Protein AF-A0A7C5GXE3-F1 (afdb_monomer)

pLDDT: mean 86.65, std 12.91, range [45.88, 98.31]

Structure (mmCIF, N/CA/C/O backbone):
data_AF-A0A7C5GXE3-F1
#
_entry.id   AF-A0A7C5GXE3-F1
#
loop_
_atom_site.group_PDB
_atom_site.id
_atom_site.type_symbol
_atom_site.label_atom_id
_atom_site.label_alt_id
_atom_site.label_comp_id
_atom_site.label_asym_id
_atom_site.label_entity_id
_atom_site.label_seq_id
_atom_site.pdbx_PDB_ins_code
_atom_site.Cartn_x
_atom_site.Cartn_y
_atom_site.Cartn_z
_atom_site.occupancy
_atom_site.B_iso_or_equiv
_atom_site.auth_seq_id
_atom_site.auth_comp_id
_atom_site.auth_asym_id
_atom_site.auth_atom_id
_atom_site.pdbx_PDB_model_num
ATOM 1 N N . MET A 1 1 ? -21.113 4.763 23.077 1.00 60.84 1 MET A N 1
ATOM 2 C CA . MET A 1 1 ? -19.643 4.629 23.128 1.00 60.84 1 MET A CA 1
ATOM 3 C C . MET A 1 1 ? -19.21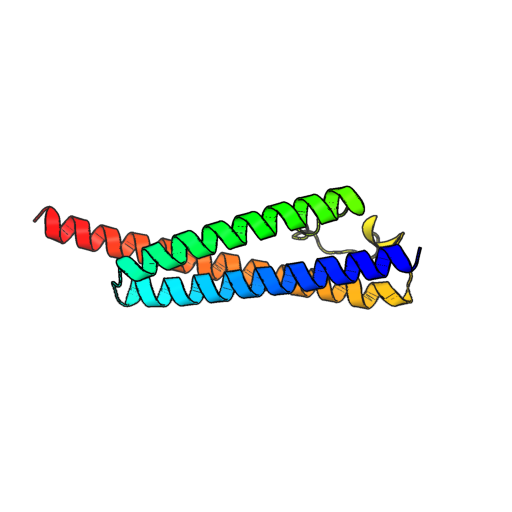2 3.404 22.332 1.00 60.84 1 MET A C 1
ATOM 5 O O . MET A 1 1 ? -18.508 3.594 21.355 1.00 60.84 1 MET A O 1
ATOM 9 N N . GLU A 1 2 ? -19.750 2.212 22.617 1.00 65.50 2 GLU A N 1
ATOM 10 C CA . GLU A 1 2 ? -19.549 0.975 21.823 1.00 65.50 2 GLU A CA 1
ATOM 11 C C . GLU A 1 2 ? -19.732 1.174 20.305 1.00 65.50 2 GLU A C 1
ATOM 13 O O . GLU A 1 2 ? -18.813 0.912 19.536 1.00 65.50 2 GLU A O 1
ATOM 18 N N . MET A 1 3 ? -20.843 1.792 19.880 1.00 67.31 3 MET A N 1
ATOM 19 C CA . MET A 1 3 ? -21.120 2.078 18.460 1.00 67.31 3 MET A CA 1
ATOM 20 C C . MET A 1 3 ? -20.033 2.923 17.758 1.00 67.31 3 MET A C 1
ATOM 22 O O . MET A 1 3 ? -19.838 2.814 16.549 1.00 67.31 3 MET A O 1
ATOM 26 N N . GLN A 1 4 ? -19.312 3.785 18.486 1.00 83.50 4 GLN A N 1
ATOM 27 C CA . GLN A 1 4 ? -18.227 4.581 17.898 1.00 83.50 4 GLN A CA 1
ATOM 28 C C . GLN A 1 4 ? -16.948 3.755 17.718 1.00 83.50 4 GLN A C 1
ATOM 30 O O . GLN A 1 4 ? -16.249 3.928 16.723 1.00 83.50 4 GLN A O 1
ATOM 35 N N . ILE A 1 5 ? -16.663 2.824 18.627 1.00 85.44 5 ILE A N 1
ATOM 36 C CA . ILE A 1 5 ? -15.479 1.960 18.536 1.00 85.44 5 ILE A CA 1
ATOM 37 C C . ILE A 1 5 ? -15.651 0.907 17.448 1.00 85.44 5 ILE A C 1
ATOM 39 O O . ILE A 1 5 ? -14.729 0.690 16.668 1.00 85.44 5 ILE A O 1
ATOM 43 N N . GLU A 1 6 ? -16.837 0.315 17.314 1.00 89.69 6 GLU A N 1
ATOM 44 C CA . GLU A 1 6 ? -17.137 -0.592 16.199 1.00 89.69 6 GLU A CA 1
ATOM 45 C C . GLU A 1 6 ? -16.948 0.100 14.843 1.00 89.69 6 GLU A C 1
ATOM 47 O O . GLU A 1 6 ? -16.384 -0.476 13.904 1.00 89.69 6 GLU A O 1
ATOM 52 N N . LYS A 1 7 ? -17.356 1.373 14.749 1.00 90.94 7 LYS A N 1
ATOM 53 C CA . LYS A 1 7 ? -17.128 2.196 13.560 1.00 90.94 7 LYS A CA 1
ATOM 54 C C . LYS A 1 7 ? -15.637 2.432 13.313 1.00 90.94 7 LYS A C 1
ATOM 56 O O . LYS A 1 7 ? -15.190 2.262 12.180 1.00 90.94 7 LYS A O 1
ATOM 61 N N . LEU A 1 8 ? -14.864 2.771 14.348 1.00 89.25 8 LEU A N 1
ATOM 62 C CA . LEU A 1 8 ? -13.410 2.921 14.242 1.00 89.25 8 LEU A CA 1
ATOM 63 C C . LEU A 1 8 ? -12.760 1.626 13.744 1.00 89.25 8 LEU A C 1
ATOM 65 O O . LEU A 1 8 ? -12.037 1.648 12.753 1.00 89.25 8 LEU A O 1
ATOM 69 N N . VAL A 1 9 ? -13.058 0.491 14.377 1.00 91.25 9 VAL A N 1
ATOM 70 C CA . VAL A 1 9 ? -12.546 -0.831 13.985 1.00 91.25 9 VAL A CA 1
ATOM 71 C C . VAL A 1 9 ? -12.888 -1.139 12.528 1.00 91.25 9 VAL A C 1
ATOM 73 O O . VAL A 1 9 ? -12.037 -1.615 11.776 1.00 91.25 9 VAL A O 1
ATOM 76 N N . THR A 1 10 ? -14.114 -0.833 12.104 1.00 94.44 10 THR A N 1
ATOM 77 C CA . THR A 1 10 ? -14.552 -1.021 10.717 1.00 94.44 10 THR A CA 1
ATOM 78 C C . THR A 1 10 ? -13.730 -0.170 9.752 1.00 94.44 10 THR A C 1
ATOM 80 O O . THR A 1 10 ? -13.225 -0.695 8.760 1.00 94.44 10 THR A O 1
ATOM 83 N N . LEU A 1 11 ? -13.532 1.114 10.054 1.00 92.69 11 LEU A N 1
ATOM 84 C CA . LEU A 1 11 ? -12.730 2.015 9.223 1.00 92.69 11 LEU A CA 1
ATOM 85 C C . LEU A 1 11 ? -11.258 1.592 9.165 1.00 92.69 11 LEU A C 1
ATOM 87 O O . LEU A 1 11 ? -10.664 1.624 8.090 1.00 92.69 11 LEU A O 1
ATOM 91 N N . LEU A 1 12 ? -10.679 1.146 10.283 1.00 91.88 12 LEU A N 1
ATOM 92 C CA . LEU A 1 12 ? -9.306 0.633 10.331 1.00 91.88 12 LEU A CA 1
ATOM 93 C C . LEU A 1 12 ? -9.144 -0.630 9.480 1.00 91.88 12 LEU A C 1
ATOM 95 O O . LEU A 1 12 ? -8.201 -0.726 8.698 1.00 91.88 12 LEU A O 1
ATOM 99 N N . ARG A 1 13 ? -10.090 -1.574 9.564 1.00 95.50 13 ARG A N 1
ATOM 100 C CA . ARG A 1 13 ? -10.098 -2.780 8.719 1.00 95.50 13 ARG A CA 1
ATOM 101 C C . ARG A 1 13 ? -10.220 -2.437 7.242 1.00 95.50 13 ARG A C 1
ATOM 103 O O . ARG A 1 13 ? -9.459 -2.955 6.432 1.00 95.50 13 ARG A O 1
ATOM 110 N N . GLN A 1 14 ? -11.146 -1.548 6.888 1.00 95.81 14 GLN A N 1
ATOM 111 C CA . GLN A 1 14 ? -11.287 -1.089 5.508 1.00 95.81 14 GLN A CA 1
ATOM 112 C C . GLN A 1 14 ? -9.998 -0.417 5.025 1.00 95.81 14 GLN A C 1
ATOM 114 O O . GLN A 1 14 ? -9.558 -0.672 3.910 1.00 95.81 14 GLN A O 1
ATOM 119 N N . HIS A 1 15 ? -9.367 0.411 5.860 1.00 94.00 15 HIS A N 1
ATOM 120 C CA . HIS A 1 15 ? -8.131 1.096 5.495 1.00 94.00 15 HIS A CA 1
ATOM 121 C C . HIS A 1 15 ? -6.992 0.097 5.251 1.00 94.00 15 HIS A C 1
ATOM 123 O O . HIS A 1 15 ? -6.267 0.231 4.269 1.00 94.00 15 HIS A O 1
ATOM 129 N N . LEU A 1 16 ? -6.888 -0.946 6.079 1.00 94.62 16 LEU A N 1
ATOM 130 C CA . LEU A 1 16 ? -5.931 -2.038 5.901 1.00 94.62 16 LEU A CA 1
ATOM 131 C C . LEU A 1 16 ? -6.157 -2.792 4.581 1.00 94.62 16 LEU A C 1
ATOM 133 O O . LEU A 1 16 ? -5.196 -3.038 3.855 1.00 94.62 16 LEU A O 1
ATOM 137 N N . VAL A 1 17 ? -7.411 -3.090 4.222 1.00 96.94 17 VAL A N 1
ATOM 138 C CA . VAL A 1 17 ? -7.748 -3.713 2.926 1.00 96.94 17 VAL A CA 1
ATOM 139 C C . VAL A 1 17 ? -7.281 -2.839 1.762 1.00 96.94 17 VAL A C 1
ATOM 141 O O . VAL A 1 17 ? -6.593 -3.325 0.872 1.00 96.94 17 VAL A O 1
ATOM 144 N N . VAL A 1 18 ? -7.576 -1.538 1.799 1.00 96.38 18 VAL A N 1
ATOM 145 C CA . VAL A 1 18 ? -7.187 -0.599 0.732 1.00 96.38 18 VAL A CA 1
ATOM 146 C C . VAL A 1 18 ? -5.667 -0.441 0.631 1.00 96.38 18 VAL A C 1
ATOM 148 O O . VAL A 1 18 ? -5.118 -0.308 -0.460 1.00 96.38 18 VAL A O 1
ATOM 151 N N . GLN A 1 19 ? -4.951 -0.483 1.753 1.00 95.50 19 GLN A N 1
ATOM 152 C CA . GLN A 1 19 ? -3.489 -0.520 1.732 1.00 95.50 19 GLN A CA 1
ATOM 153 C C . GLN A 1 19 ? -2.958 -1.831 1.131 1.00 95.50 19 GLN A C 1
ATOM 155 O O . GLN A 1 19 ? -1.951 -1.811 0.426 1.00 95.50 19 GLN A O 1
ATOM 160 N N . GLY A 1 20 ? -3.639 -2.956 1.360 1.00 97.25 20 GLY A N 1
ATOM 161 C CA . GLY A 1 20 ? -3.313 -4.234 0.727 1.00 97.25 20 GLY A CA 1
ATOM 162 C C . GLY A 1 20 ? -3.511 -4.185 -0.788 1.00 97.25 20 GLY A C 1
ATOM 163 O O . GLY A 1 20 ? -2.633 -4.612 -1.532 1.00 97.25 20 GLY A O 1
ATOM 164 N N . GLU A 1 21 ? -4.613 -3.579 -1.243 1.00 97.81 21 GLU A N 1
ATOM 165 C CA . GLU A 1 21 ? -4.866 -3.295 -2.664 1.00 97.81 21 GLU A CA 1
ATOM 166 C C . GLU A 1 21 ? -3.731 -2.455 -3.272 1.00 97.81 21 GLU A C 1
ATOM 168 O O . GLU A 1 21 ? -3.234 -2.776 -4.350 1.00 97.81 21 GLU A O 1
ATOM 173 N N . LEU A 1 22 ? -3.270 -1.411 -2.569 1.00 98.00 22 LEU A N 1
ATOM 174 C CA . LEU A 1 22 ? -2.147 -0.587 -3.027 1.00 98.00 22 LEU A CA 1
ATOM 175 C C . LEU A 1 22 ? -0.854 -1.399 -3.168 1.00 98.00 22 LEU A C 1
ATOM 177 O O . LEU A 1 22 ? -0.151 -1.242 -4.164 1.00 98.00 22 LEU A O 1
ATOM 181 N N . LEU A 1 23 ? -0.530 -2.244 -2.186 1.00 98.06 23 LEU A N 1
ATOM 182 C CA . LEU A 1 23 ? 0.672 -3.074 -2.245 1.00 98.06 23 LEU A CA 1
ATOM 183 C C . LEU A 1 23 ? 0.632 -4.011 -3.458 1.00 98.06 23 LEU A C 1
ATOM 185 O O . LEU A 1 23 ? 1.586 -4.029 -4.228 1.00 98.06 23 LEU A O 1
ATOM 189 N N . ALA A 1 24 ? -0.488 -4.704 -3.673 1.00 98.19 24 ALA A N 1
ATOM 190 C CA . ALA A 1 24 ? -0.653 -5.601 -4.815 1.00 98.19 24 ALA A CA 1
ATOM 191 C C . ALA A 1 24 ? -0.504 -4.863 -6.158 1.00 98.19 24 ALA A C 1
ATOM 193 O O . ALA A 1 24 ? 0.143 -5.363 -7.076 1.00 98.19 24 ALA A O 1
ATOM 194 N N . LEU A 1 25 ? -1.049 -3.646 -6.272 1.00 98.19 25 LEU A N 1
ATOM 195 C CA . LEU A 1 25 ? -0.879 -2.819 -7.471 1.00 98.19 25 LEU A CA 1
ATOM 196 C C . LEU A 1 25 ? 0.575 -2.387 -7.690 1.00 98.19 25 LEU A C 1
ATOM 198 O O . LEU A 1 25 ? 1.034 -2.350 -8.830 1.00 98.19 25 LEU A O 1
ATOM 202 N N . LEU A 1 26 ? 1.306 -2.061 -6.621 1.00 98.31 26 LEU A N 1
ATOM 203 C CA . LEU A 1 26 ? 2.724 -1.712 -6.710 1.00 98.31 26 LEU A CA 1
ATOM 204 C C . LEU A 1 26 ? 3.579 -2.920 -7.110 1.00 98.31 26 LEU A C 1
ATOM 206 O O . LEU A 1 26 ? 4.476 -2.771 -7.936 1.00 98.31 26 LEU A O 1
ATOM 210 N N . GLU A 1 27 ? 3.297 -4.102 -6.564 1.00 98.19 27 GLU A N 1
ATOM 211 C CA . GLU A 1 27 ? 3.956 -5.356 -6.949 1.00 98.19 27 GLU A CA 1
ATOM 212 C C . GLU A 1 27 ? 3.678 -5.696 -8.420 1.00 98.19 27 GLU A C 1
ATOM 214 O O . GLU A 1 27 ? 4.606 -5.999 -9.168 1.00 98.19 27 GLU A O 1
ATOM 219 N N . GLN A 1 28 ? 2.428 -5.559 -8.873 1.00 97.81 28 GLN A N 1
ATOM 220 C CA . GLN A 1 28 ? 2.067 -5.764 -10.276 1.00 97.81 28 GLN A CA 1
ATOM 221 C C . GLN A 1 28 ? 2.792 -4.771 -11.194 1.00 97.81 28 GLN A C 1
ATOM 223 O O . GLN A 1 28 ? 3.438 -5.179 -12.157 1.00 97.81 28 GLN A O 1
ATOM 228 N N . GLN A 1 29 ? 2.777 -3.480 -10.847 1.00 97.50 29 GLN A N 1
ATOM 229 C CA . GLN A 1 29 ? 3.503 -2.458 -11.600 1.00 97.50 29 GLN A CA 1
ATOM 230 C C . GLN A 1 29 ? 5.002 -2.778 -11.678 1.00 97.50 29 GLN A C 1
ATOM 232 O O . GLN A 1 29 ? 5.619 -2.551 -12.715 1.00 97.50 29 GLN A O 1
ATOM 237 N N . HIS A 1 30 ? 5.598 -3.320 -10.611 1.00 97.44 30 HIS A N 1
ATOM 238 C CA . HIS A 1 30 ? 6.999 -3.736 -10.621 1.00 97.44 30 HIS A CA 1
ATOM 239 C C . HIS A 1 30 ? 7.276 -4.765 -11.717 1.00 97.44 30 HIS A C 1
ATOM 241 O O . HIS A 1 30 ? 8.217 -4.610 -12.496 1.00 97.44 30 HIS A O 1
ATOM 247 N N . LEU A 1 31 ? 6.433 -5.798 -11.795 1.00 97.06 31 LEU A N 1
ATOM 248 C CA . LEU A 1 31 ? 6.540 -6.842 -12.809 1.00 97.06 31 LEU A CA 1
ATOM 249 C C . LEU A 1 31 ? 6.383 -6.265 -14.219 1.00 97.06 31 LEU A C 1
ATOM 251 O O . LEU A 1 31 ? 7.167 -6.609 -15.102 1.00 97.06 31 LEU A O 1
ATOM 255 N N . ASP A 1 32 ? 5.442 -5.340 -14.414 1.00 96.12 32 ASP A N 1
ATOM 256 C CA . ASP A 1 32 ? 5.225 -4.679 -15.705 1.00 96.12 32 ASP A CA 1
ATOM 257 C C . ASP A 1 32 ? 6.424 -3.814 -16.126 1.00 96.12 32 ASP A C 1
ATOM 259 O O . ASP A 1 32 ? 6.829 -3.847 -17.292 1.00 96.12 32 ASP A O 1
ATOM 263 N N . ILE A 1 33 ? 7.063 -3.113 -15.180 1.00 94.50 33 ILE A N 1
ATOM 264 C CA . ILE A 1 33 ? 8.293 -2.346 -15.432 1.00 94.50 33 ILE A CA 1
ATOM 265 C C . ILE A 1 33 ? 9.432 -3.280 -15.850 1.00 94.50 33 ILE A C 1
ATO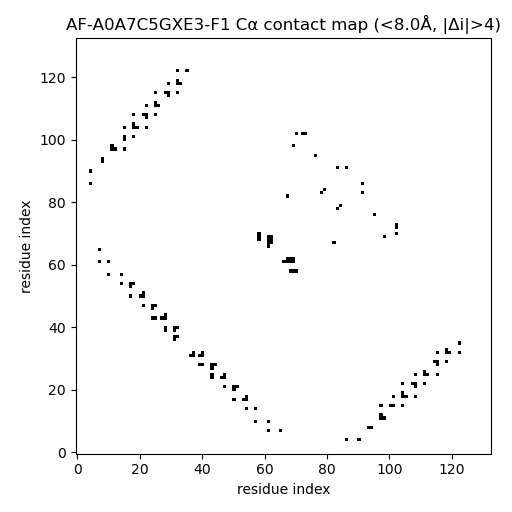M 267 O O . ILE A 1 33 ? 10.123 -3.005 -16.834 1.00 94.50 33 ILE A O 1
ATOM 271 N N . LEU A 1 34 ? 9.633 -4.388 -15.129 1.00 93.75 34 LEU A N 1
ATOM 272 C CA . LEU A 1 34 ? 10.677 -5.367 -15.449 1.00 93.75 34 LEU A CA 1
ATOM 273 C C . LEU A 1 34 ? 10.441 -6.032 -16.811 1.00 93.75 34 LEU A C 1
ATOM 275 O O . LEU A 1 34 ? 11.392 -6.260 -17.557 1.00 93.75 34 LEU A O 1
ATOM 279 N N . ALA A 1 35 ? 9.179 -6.285 -17.160 1.00 93.69 35 ALA A N 1
ATOM 280 C CA . ALA A 1 35 ? 8.772 -6.812 -18.458 1.00 93.69 35 ALA A CA 1
ATOM 281 C C . ALA A 1 35 ? 8.814 -5.767 -19.589 1.00 93.69 35 ALA A C 1
ATOM 283 O O . ALA A 1 35 ? 8.544 -6.107 -20.739 1.00 93.69 35 ALA A O 1
ATOM 284 N N . SER A 1 36 ? 9.155 -4.505 -19.290 1.00 90.88 36 SER A N 1
ATOM 285 C CA . SER A 1 36 ? 9.112 -3.383 -20.241 1.00 90.88 36 SER A CA 1
ATOM 286 C C . SER A 1 36 ? 7.729 -3.176 -20.879 1.00 90.88 36 SER A C 1
ATOM 288 O O . SER A 1 36 ? 7.617 -2.703 -22.010 1.00 90.88 36 SER A O 1
ATOM 290 N N . ASN A 1 37 ? 6.662 -3.512 -20.150 1.00 91.94 37 ASN A N 1
ATOM 291 C CA . ASN A 1 37 ? 5.284 -3.334 -20.589 1.00 91.94 37 ASN A CA 1
ATOM 292 C C . ASN A 1 37 ? 4.800 -1.918 -20.243 1.00 91.94 37 ASN A C 1
ATOM 294 O O . ASN A 1 37 ? 4.233 -1.669 -19.174 1.00 91.94 37 ASN A O 1
ATOM 298 N N . VAL A 1 38 ? 5.076 -0.972 -21.143 1.00 89.38 38 VAL A N 1
ATOM 299 C CA . VAL A 1 38 ? 4.810 0.460 -20.926 1.00 89.38 38 VAL A CA 1
ATOM 300 C C . VAL A 1 38 ? 3.318 0.729 -20.738 1.00 89.38 38 VAL A C 1
ATOM 302 O O . VAL A 1 38 ? 2.944 1.429 -19.797 1.00 89.38 38 VAL A O 1
ATOM 305 N N . ASP A 1 39 ? 2.468 0.134 -21.575 1.00 91.69 39 ASP A N 1
ATOM 306 C CA . ASP A 1 39 ? 1.020 0.346 -21.506 1.00 91.69 39 ASP A CA 1
ATOM 307 C C . ASP A 1 39 ? 0.454 -0.126 -20.165 1.00 91.69 39 ASP A C 1
ATOM 309 O O . ASP A 1 39 ? -0.284 0.616 -19.513 1.00 91.69 39 ASP A O 1
ATOM 313 N N . GLN A 1 40 ? 0.859 -1.310 -19.688 1.00 93.62 40 GLN A N 1
ATOM 314 C CA . GLN A 1 40 ? 0.397 -1.787 -18.382 1.00 93.62 40 GLN A CA 1
ATOM 315 C C . GLN A 1 40 ? 0.978 -0.991 -17.222 1.00 93.62 40 GLN A C 1
ATOM 317 O O . GLN A 1 40 ? 0.250 -0.657 -16.291 1.00 93.62 40 GLN A O 1
ATOM 322 N N . THR A 1 41 ? 2.238 -0.565 -17.313 1.00 92.81 41 THR A N 1
ATOM 323 C CA . THR A 1 41 ? 2.828 0.339 -16.315 1.00 92.81 41 THR A CA 1
ATOM 324 C C . THR A 1 41 ? 2.001 1.624 -16.159 1.00 92.81 41 THR A C 1
ATOM 326 O O . THR A 1 41 ? 1.783 2.096 -15.035 1.00 92.81 41 THR A O 1
ATOM 329 N N . LEU A 1 42 ? 1.503 2.190 -17.265 1.00 92.94 42 LEU A N 1
ATOM 330 C CA . LEU A 1 42 ? 0.635 3.371 -17.248 1.00 92.94 42 LEU A CA 1
ATOM 331 C C . LEU A 1 42 ? -0.745 3.067 -16.647 1.00 92.94 42 LEU A C 1
ATOM 333 O O . LEU A 1 42 ? -1.229 3.846 -15.821 1.00 92.94 42 LEU A O 1
ATOM 337 N N . VAL A 1 43 ? -1.350 1.927 -16.993 1.00 94.75 43 VAL A N 1
ATOM 338 C CA . VAL A 1 43 ? -2.624 1.476 -16.405 1.00 94.75 43 VAL A CA 1
ATOM 339 C C . VAL A 1 43 ? -2.499 1.309 -14.889 1.00 94.75 43 VAL A C 1
ATOM 341 O O . VAL A 1 43 ? -3.298 1.884 -14.143 1.00 94.75 43 VAL A O 1
ATOM 344 N N . SER A 1 44 ? -1.468 0.606 -14.411 1.00 94.12 44 SER A N 1
ATOM 345 C CA . SER A 1 44 ? -1.218 0.427 -12.978 1.00 94.12 44 SER A CA 1
ATOM 346 C C . SER A 1 44 ? -0.977 1.762 -12.277 1.00 94.12 44 SER A C 1
ATOM 348 O O . SER A 1 44 ? -1.458 1.960 -11.166 1.00 94.12 44 SER A O 1
ATOM 350 N N . THR A 1 45 ? -0.308 2.722 -12.926 1.00 94.38 45 THR A N 1
ATOM 351 C CA . THR A 1 45 ? -0.098 4.068 -12.361 1.00 94.38 45 THR A CA 1
ATOM 352 C C . THR A 1 45 ? -1.425 4.783 -12.096 1.00 94.38 45 THR A C 1
ATOM 354 O O . THR A 1 45 ? -1.624 5.339 -11.013 1.00 94.38 45 THR A O 1
ATOM 357 N N . ALA A 1 46 ? -2.359 4.735 -13.049 1.00 95.75 46 ALA A N 1
ATOM 358 C CA . ALA A 1 46 ? -3.681 5.334 -12.881 1.00 95.75 46 ALA A CA 1
ATOM 359 C C . ALA A 1 46 ? -4.476 4.653 -11.751 1.00 95.75 46 ALA A C 1
ATOM 361 O O . ALA A 1 46 ? -5.099 5.329 -10.930 1.00 95.75 46 ALA A O 1
ATOM 362 N N . GLN A 1 47 ? -4.412 3.322 -11.657 1.00 97.38 47 GLN A N 1
ATOM 363 C CA . GLN A 1 47 ? -5.054 2.561 -10.578 1.00 97.38 47 GLN A CA 1
ATOM 364 C C . GLN A 1 47 ? -4.455 2.898 -9.205 1.00 97.38 47 GLN A C 1
ATOM 366 O O . GLN A 1 47 ? -5.197 3.174 -8.259 1.00 97.38 47 GLN A O 1
ATOM 371 N N . ILE A 1 48 ? -3.123 2.962 -9.105 1.00 97.56 48 ILE A N 1
ATOM 372 C CA . ILE A 1 48 ? -2.402 3.375 -7.895 1.00 97.56 48 ILE A CA 1
ATOM 373 C C . ILE A 1 48 ? -2.856 4.770 -7.457 1.00 97.56 48 ILE A C 1
ATOM 375 O O . ILE A 1 48 ? -3.136 4.980 -6.278 1.00 97.56 48 ILE A O 1
ATOM 379 N N . GLN A 1 49 ? -3.000 5.719 -8.387 1.00 96.81 49 GLN A N 1
ATOM 380 C CA . GLN A 1 49 ? -3.474 7.068 -8.069 1.00 96.81 49 GLN A CA 1
ATOM 381 C C . GLN A 1 49 ? -4.882 7.062 -7.451 1.00 96.81 49 GLN A C 1
ATOM 383 O O . GLN A 1 49 ? -5.121 7.758 -6.460 1.00 96.81 49 GLN A O 1
ATOM 388 N N . VAL A 1 50 ? -5.808 6.267 -8.001 1.00 97.56 50 VAL A N 1
ATOM 389 C CA . VAL A 1 50 ? -7.171 6.122 -7.460 1.00 97.56 50 VAL A CA 1
ATOM 390 C C . VAL A 1 50 ? -7.135 5.573 -6.032 1.00 97.56 50 VAL A C 1
ATOM 392 O O . VAL A 1 50 ? -7.784 6.126 -5.140 1.00 97.56 50 VAL A O 1
ATOM 395 N N . VAL A 1 51 ? -6.334 4.534 -5.786 1.00 96.94 51 VAL A N 1
ATOM 396 C CA . VAL A 1 51 ? -6.201 3.929 -4.453 1.00 96.94 51 VAL A CA 1
ATOM 397 C C . VAL A 1 51 ? -5.539 4.892 -3.461 1.00 96.94 51 VAL A C 1
ATOM 399 O O . VAL A 1 51 ? -6.023 5.047 -2.340 1.00 96.94 51 VAL A O 1
ATOM 402 N N . CYS A 1 52 ? -4.504 5.628 -3.867 1.00 94.94 52 CYS A N 1
ATOM 403 C CA . CYS A 1 52 ? -3.866 6.656 -3.037 1.00 94.94 52 CYS A CA 1
ATOM 404 C C . CYS A 1 52 ? -4.846 7.763 -2.615 1.00 94.94 52 CYS A C 1
ATOM 406 O O . CYS A 1 52 ? -4.821 8.217 -1.464 1.00 94.94 52 CYS A O 1
ATOM 408 N N . LYS A 1 53 ? -5.743 8.177 -3.518 1.00 96.19 53 LYS A N 1
ATOM 409 C CA . LYS A 1 53 ? -6.805 9.138 -3.197 1.00 96.19 53 LYS A CA 1
ATOM 410 C C . LYS A 1 53 ? -7.753 8.575 -2.135 1.00 96.19 53 LYS A C 1
ATOM 412 O O . LYS A 1 53 ? -7.977 9.237 -1.124 1.00 96.19 53 LYS A O 1
ATOM 417 N N . LYS A 1 54 ? -8.214 7.331 -2.307 1.00 96.19 54 LYS A N 1
ATOM 418 C CA . LYS A 1 54 ? -9.067 6.627 -1.333 1.00 96.19 54 LYS A CA 1
ATOM 419 C C . LYS A 1 54 ? -8.400 6.533 0.044 1.00 96.19 54 LYS A C 1
ATOM 421 O O . LYS A 1 54 ? -9.022 6.857 1.050 1.00 96.19 54 LYS A O 1
ATOM 426 N N . ILE A 1 55 ? -7.113 6.179 0.101 1.00 93.62 55 ILE A N 1
ATOM 427 C CA . ILE A 1 55 ? -6.332 6.151 1.351 1.00 93.62 55 ILE A CA 1
ATOM 428 C C . ILE A 1 55 ? -6.320 7.528 2.021 1.00 93.62 55 ILE A C 1
ATOM 430 O O . ILE A 1 55 ? -6.525 7.633 3.228 1.00 93.62 55 ILE A O 1
ATOM 434 N N . THR A 1 56 ? -6.099 8.591 1.247 1.00 92.56 56 THR A N 1
ATOM 435 C CA . THR A 1 56 ? -6.061 9.966 1.766 1.00 92.56 56 THR A CA 1
ATOM 436 C C . THR A 1 56 ? -7.407 10.381 2.360 1.00 92.56 56 THR A C 1
ATOM 438 O O . THR A 1 56 ? -7.455 10.919 3.465 1.00 92.56 56 THR A O 1
ATOM 441 N N . GLU A 1 57 ? -8.504 10.080 1.666 1.00 94.50 57 GLU A N 1
ATOM 442 C CA . GLU A 1 57 ? -9.868 10.363 2.124 1.00 94.50 57 GLU A CA 1
ATOM 443 C C . GLU A 1 57 ? -10.205 9.597 3.409 1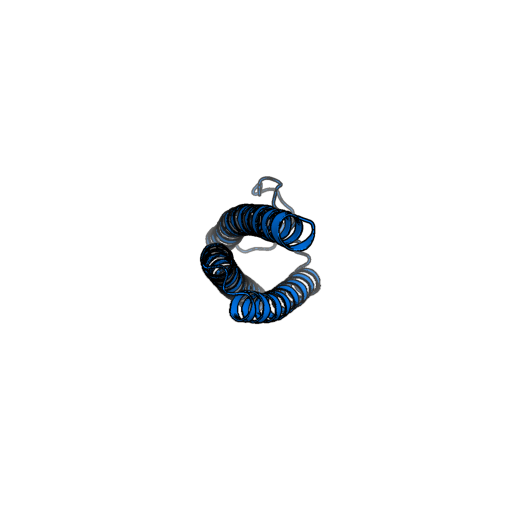.00 94.50 57 GLU A C 1
ATOM 445 O O . GLU A 1 57 ? -10.713 10.183 4.365 1.00 94.50 57 GLU A O 1
ATOM 450 N N . MET A 1 58 ? -9.848 8.312 3.481 1.00 93.00 58 MET A N 1
ATOM 451 C CA . MET A 1 58 ? -10.064 7.490 4.675 1.00 93.00 58 MET A CA 1
ATOM 452 C C . MET A 1 58 ? -9.248 7.980 5.872 1.00 93.00 58 MET A C 1
ATOM 454 O O . MET A 1 58 ? -9.765 8.049 6.986 1.00 93.00 58 MET A O 1
ATOM 458 N N . ARG A 1 59 ? -7.988 8.376 5.658 1.00 89.88 59 ARG A N 1
ATOM 459 C CA . ARG A 1 59 ? -7.155 8.986 6.706 1.00 89.88 59 ARG A CA 1
ATOM 460 C C . ARG A 1 59 ? -7.787 10.270 7.231 1.00 89.88 59 ARG A C 1
ATOM 462 O O . ARG A 1 59 ? -7.924 10.430 8.442 1.00 89.88 59 ARG A O 1
ATOM 469 N N . ALA A 1 60 ? -8.227 11.150 6.334 1.00 90.19 60 ALA A N 1
ATOM 470 C CA . ALA A 1 60 ? -8.916 12.377 6.716 1.00 90.19 60 ALA A CA 1
ATOM 471 C C . ALA A 1 60 ? -10.204 12.086 7.504 1.00 90.19 60 ALA A C 1
ATOM 473 O O . ALA A 1 60 ? -10.477 12.763 8.495 1.00 90.19 60 ALA A O 1
ATOM 474 N N . GLN A 1 61 ? -10.964 11.057 7.115 1.00 91.38 61 GLN A N 1
ATOM 475 C CA . GLN A 1 61 ? -12.165 10.636 7.832 1.00 91.38 61 GLN A CA 1
ATOM 476 C C . GLN A 1 61 ? -11.852 10.143 9.250 1.00 91.38 61 GLN A C 1
ATOM 478 O O . GLN A 1 61 ? -12.469 10.619 10.201 1.00 91.38 61 GLN A O 1
ATOM 483 N N . ILE A 1 62 ? -10.888 9.230 9.411 1.00 87.25 62 ILE A N 1
ATOM 484 C CA . ILE A 1 62 ? -10.516 8.679 10.724 1.00 87.25 62 ILE A CA 1
ATOM 485 C C . ILE A 1 62 ? -10.028 9.802 11.651 1.00 87.25 62 ILE A C 1
ATOM 487 O O . ILE A 1 62 ? -10.462 9.885 12.800 1.00 87.25 62 ILE A O 1
ATOM 491 N N . LEU A 1 63 ? -9.195 10.717 11.151 1.00 85.50 63 LEU A N 1
ATOM 492 C CA . LEU A 1 63 ? -8.741 11.857 11.948 1.00 85.50 63 LEU A CA 1
ATOM 493 C C . LEU A 1 63 ? -9.887 12.795 12.322 1.00 85.50 63 LEU A C 1
ATOM 495 O O . LEU A 1 63 ? -9.967 13.219 13.470 1.00 85.50 63 LEU A O 1
ATOM 499 N N . LYS A 1 64 ? -10.780 13.114 11.382 1.00 87.31 64 LYS A N 1
ATOM 500 C CA . LYS A 1 64 ? -11.914 14.007 11.643 1.00 87.31 64 LYS A CA 1
ATOM 501 C C . LYS A 1 64 ? -12.873 13.428 12.681 1.00 87.31 64 LYS A C 1
ATOM 503 O O . LYS A 1 64 ? -13.386 14.171 13.510 1.00 87.31 64 LYS A O 1
ATOM 508 N N . GLU A 1 65 ? -13.156 12.132 12.601 1.00 87.38 65 GLU A N 1
ATOM 509 C CA . GLU A 1 65 ? -14.164 11.492 13.446 1.00 87.38 65 GLU A CA 1
ATOM 510 C C . GLU A 1 65 ? -13.626 11.063 14.814 1.00 87.38 65 GLU A C 1
ATOM 512 O O . GLU A 1 65 ? -14.371 11.103 15.791 1.00 87.38 65 GLU A O 1
ATOM 517 N N . PHE A 1 66 ? -12.351 10.674 14.896 1.00 82.81 66 PHE A N 1
ATOM 518 C CA . PHE A 1 66 ? -11.779 10.079 16.107 1.00 82.81 66 PHE A CA 1
ATOM 519 C C . PHE A 1 66 ? -10.582 10.855 16.669 1.00 82.81 66 PHE A C 1
ATOM 521 O O . PHE A 1 66 ? -10.096 10.524 17.746 1.00 82.81 66 PHE A O 1
ATOM 528 N N . GLY A 1 67 ? -10.080 11.875 15.964 1.00 78.56 67 GLY A N 1
ATOM 529 C CA . GLY A 1 67 ? -8.886 12.621 16.378 1.00 78.56 67 GLY A CA 1
ATOM 530 C C . GLY A 1 67 ? -7.598 11.799 16.298 1.00 78.56 67 GLY A C 1
ATOM 531 O O . GLY A 1 67 ? -6.610 12.145 16.941 1.00 78.56 67 GLY A O 1
ATOM 532 N N . ILE A 1 68 ? -7.607 10.700 15.534 1.00 73.75 68 ILE A N 1
ATOM 533 C CA . ILE A 1 68 ? -6.518 9.722 15.488 1.00 73.75 68 ILE A CA 1
ATOM 534 C C . ILE A 1 68 ? -5.687 9.891 14.212 1.00 73.75 68 ILE A C 1
ATOM 536 O O . ILE A 1 68 ? -6.157 9.526 13.128 1.00 73.75 68 ILE A O 1
ATOM 540 N N . PRO A 1 69 ? -4.425 10.346 14.305 1.00 71.94 69 PRO A N 1
ATOM 541 C CA . PRO A 1 69 ? -3.507 10.334 13.176 1.00 71.94 69 PRO A CA 1
ATOM 542 C C . PRO A 1 69 ? -2.882 8.938 13.027 1.00 71.94 69 PRO A C 1
ATOM 544 O O . PRO A 1 69 ? -1.707 8.720 13.322 1.00 71.94 69 PRO A O 1
ATOM 547 N N . VAL A 1 70 ? -3.660 7.957 12.557 1.00 67.38 70 VAL A N 1
ATOM 548 C CA . VAL A 1 70 ? -3.204 6.554 12.409 1.00 67.38 70 VAL A CA 1
ATOM 549 C C . VAL A 1 70 ? -1.960 6.384 11.524 1.00 67.38 70 VAL A C 1
ATOM 551 O O . VAL A 1 70 ? -1.293 5.355 11.598 1.00 67.38 70 VAL A O 1
ATOM 554 N N . TRP A 1 71 ? -1.623 7.383 10.707 1.00 66.62 71 TRP A N 1
ATOM 555 C CA . TRP A 1 71 ? -0.467 7.390 9.805 1.00 66.62 71 TRP A CA 1
ATOM 556 C C . TRP A 1 71 ? 0.813 7.989 10.409 1.00 66.62 71 TRP A C 1
ATOM 558 O O . TRP A 1 71 ? 1.879 7.819 9.825 1.00 66.62 71 TRP A O 1
ATOM 568 N N . GLU A 1 72 ? 0.742 8.674 11.555 1.00 62.81 72 GLU A N 1
ATOM 569 C CA . GLU A 1 72 ? 1.915 9.262 12.236 1.00 62.81 72 GLU A CA 1
ATOM 570 C C . GLU A 1 72 ? 2.622 8.269 13.175 1.00 62.81 72 GLU A C 1
ATOM 572 O O . GLU A 1 72 ? 3.613 8.586 13.836 1.00 62.81 72 GLU A O 1
ATOM 577 N N . THR A 1 73 ? 2.150 7.027 13.225 1.00 53.31 73 THR A N 1
ATOM 578 C CA . THR A 1 73 ? 2.572 5.989 14.173 1.00 53.31 73 THR A CA 1
ATOM 579 C C . THR A 1 73 ? 3.927 5.347 13.843 1.00 53.31 73 THR A C 1
ATOM 581 O O . THR A 1 73 ? 4.148 4.176 14.145 1.00 53.31 73 THR A O 1
ATOM 584 N N . GLN A 1 74 ? 4.884 6.108 13.295 1.00 45.88 74 GLN A N 1
ATOM 585 C CA . GLN A 1 74 ? 6.311 5.773 13.434 1.00 45.88 74 GLN A CA 1
ATOM 586 C C . GLN A 1 74 ? 6.793 5.938 14.887 1.00 45.88 74 GLN A C 1
ATOM 588 O O . GLN A 1 74 ? 7.805 5.358 15.276 1.00 45.88 74 GLN A O 1
ATOM 593 N N . ARG A 1 75 ? 6.053 6.678 15.727 1.00 51.53 75 ARG A N 1
ATOM 594 C CA . ARG A 1 75 ? 6.216 6.615 17.185 1.00 51.53 75 ARG A CA 1
ATOM 595 C C . ARG A 1 75 ? 5.645 5.300 17.720 1.00 51.53 75 ARG A C 1
ATOM 597 O O . ARG A 1 75 ? 4.557 4.889 17.313 1.00 51.53 75 ARG A O 1
ATOM 604 N N . LYS A 1 76 ? 6.375 4.664 18.648 1.00 52.53 76 LYS A N 1
ATOM 605 C CA . LYS A 1 76 ? 5.867 3.534 19.439 1.00 52.53 76 LYS A CA 1
ATOM 606 C C . LYS A 1 76 ? 4.496 3.921 19.996 1.00 52.53 76 LYS A C 1
ATOM 608 O O . LYS A 1 76 ? 4.358 4.979 20.611 1.00 52.53 76 LYS A O 1
ATOM 613 N N . LEU A 1 77 ? 3.493 3.087 19.729 1.00 56.56 77 LEU A N 1
ATOM 614 C CA . LEU A 1 77 ? 2.214 3.161 20.423 1.00 56.56 77 LEU A CA 1
ATOM 615 C C . LEU A 1 77 ? 2.512 2.745 21.856 1.00 56.56 77 LEU A C 1
ATOM 617 O O . LEU A 1 77 ? 2.554 1.562 22.165 1.00 56.56 77 LEU A O 1
ATOM 621 N N . ASN A 1 78 ? 2.833 3.709 22.705 1.00 54.94 78 ASN A N 1
ATOM 622 C CA . ASN A 1 78 ? 2.821 3.446 24.129 1.00 54.94 78 ASN A CA 1
ATOM 623 C C . ASN A 1 78 ? 1.345 3.389 24.541 1.00 54.94 78 ASN A C 1
ATOM 625 O O . ASN A 1 78 ? 0.533 4.173 24.034 1.00 54.94 78 ASN A O 1
ATOM 629 N N . GLU A 1 79 ? 1.004 2.483 25.451 1.00 52.03 79 GLU A N 1
ATOM 630 C CA . GLU A 1 79 ? -0.336 2.373 26.050 1.00 52.03 79 GLU A CA 1
ATOM 631 C C . GLU A 1 79 ? -0.790 3.715 26.667 1.00 52.03 79 GLU A C 1
ATOM 633 O O . GLU A 1 79 ? -1.973 4.035 26.672 1.00 52.03 79 GLU A O 1
ATOM 638 N N . ASP A 1 80 ? 0.168 4.569 27.049 1.00 49.38 80 ASP A N 1
ATOM 639 C CA . ASP A 1 80 ? -0.037 5.947 27.516 1.00 49.38 80 ASP A CA 1
ATOM 640 C C . ASP A 1 80 ? -0.388 6.973 26.429 1.00 49.38 80 ASP A C 1
ATOM 642 O O . ASP A 1 80 ? -0.653 8.143 26.737 1.00 49.38 80 ASP A O 1
ATOM 646 N N . SER A 1 81 ? -0.356 6.595 25.147 1.00 60.53 81 SER A N 1
ATOM 647 C CA . SER A 1 81 ? -0.762 7.518 24.093 1.00 60.53 81 SER A CA 1
ATOM 648 C C . SER A 1 81 ? -2.226 7.897 24.305 1.00 60.53 81 SER A C 1
ATOM 650 O O . SER A 1 81 ? -3.084 7.060 24.583 1.00 60.53 81 SER A O 1
ATOM 652 N N . THR A 1 82 ? -2.516 9.193 24.190 1.00 59.31 82 THR A N 1
ATOM 653 C CA . THR A 1 82 ? -3.847 9.789 24.410 1.00 59.31 82 THR A CA 1
ATOM 654 C C . THR A 1 82 ? -4.962 9.105 23.613 1.00 59.31 82 THR A C 1
ATOM 656 O O . THR A 1 82 ? -6.128 9.213 23.976 1.00 59.31 82 THR A O 1
ATOM 659 N N . LEU A 1 83 ? -4.581 8.356 22.577 1.00 63.56 83 LEU A N 1
ATOM 660 C CA . LEU A 1 83 ? -5.400 7.470 21.763 1.00 63.56 83 LEU A CA 1
ATOM 661 C C . LEU A 1 83 ? -6.133 6.377 22.545 1.00 63.56 83 LEU A C 1
ATOM 663 O O . LEU A 1 83 ? -7.306 6.138 22.275 1.00 63.56 83 LEU A O 1
ATOM 667 N N . PHE A 1 84 ? -5.479 5.728 23.510 1.00 66.38 84 PHE A N 1
ATOM 668 C CA . PHE A 1 84 ? -6.051 4.565 24.200 1.00 66.38 84 PHE A CA 1
ATOM 669 C C . PHE A 1 84 ? -6.906 4.934 25.410 1.00 66.38 84 PHE A C 1
ATOM 671 O O . PHE A 1 84 ? -7.711 4.123 25.850 1.00 66.38 84 PHE A O 1
ATOM 678 N N . ARG A 1 85 ? -6.831 6.181 25.897 1.00 67.38 85 ARG A N 1
ATOM 679 C CA . ARG A 1 85 ? -7.629 6.645 27.051 1.00 67.38 85 ARG A CA 1
ATOM 680 C C . ARG A 1 85 ? -9.142 6.595 26.822 1.00 67.38 85 ARG A C 1
ATOM 682 O O . ARG A 1 85 ? -9.901 6.657 27.784 1.00 67.38 85 ARG A O 1
ATOM 689 N N . HIS A 1 86 ? -9.575 6.523 25.566 1.00 70.75 86 HIS A N 1
ATOM 690 C CA . HIS A 1 86 ? -10.986 6.500 25.177 1.00 70.75 86 HIS A CA 1
ATOM 691 C C . HIS A 1 86 ? -11.418 5.174 24.538 1.00 70.75 86 HIS A C 1
ATOM 693 O O . HIS A 1 86 ? -12.569 5.049 24.119 1.00 70.75 86 HIS A O 1
ATOM 699 N N . ILE A 1 87 ? -10.515 4.193 24.457 1.00 77.44 87 ILE A N 1
ATOM 700 C CA . ILE A 1 87 ? -10.810 2.865 23.921 1.00 77.44 87 ILE A CA 1
ATOM 701 C C . ILE A 1 87 ? -11.070 1.938 25.115 1.00 77.44 87 ILE A C 1
ATOM 703 O O . ILE A 1 87 ? -10.199 1.817 25.973 1.00 77.44 87 ILE A O 1
ATOM 707 N N . PRO A 1 88 ? -12.241 1.284 25.202 1.00 82.31 88 PRO A N 1
ATOM 708 C CA . PRO A 1 88 ? -12.513 0.301 26.238 1.00 82.31 88 PRO A CA 1
ATOM 709 C C . PRO A 1 88 ? -11.471 -0.811 26.207 1.00 82.31 88 PRO A C 1
ATOM 711 O O . PRO A 1 88 ? -11.035 -1.231 25.132 1.00 82.31 88 PRO A O 1
ATOM 714 N N . GLU A 1 89 ? -11.097 -1.300 27.386 1.00 82.81 89 GLU A N 1
ATOM 715 C CA . GLU A 1 89 ? -10.014 -2.275 27.555 1.00 82.81 89 GLU A CA 1
ATOM 716 C C . GLU A 1 89 ? -10.200 -3.520 26.677 1.00 82.81 89 GLU A C 1
ATOM 718 O O . GLU A 1 89 ? -9.239 -4.015 26.097 1.00 82.81 89 GLU A O 1
ATOM 723 N N . GLU A 1 90 ? -11.443 -3.963 26.481 1.00 86.00 90 GLU A N 1
ATOM 724 C CA . GLU A 1 90 ? -11.801 -5.102 25.627 1.00 86.00 90 GLU A CA 1
ATOM 725 C C . GLU A 1 90 ? -11.499 -4.896 24.128 1.00 86.00 90 GLU A C 1
ATOM 727 O O . GLU A 1 90 ? -11.175 -5.853 23.425 1.00 86.00 90 GLU A O 1
ATOM 732 N N . TYR A 1 91 ? -11.547 -3.655 23.629 1.00 83.44 91 TYR A N 1
ATOM 733 C CA . TYR A 1 91 ? -11.249 -3.323 22.229 1.00 83.44 91 TYR A CA 1
ATOM 734 C C . TYR A 1 91 ? -9.796 -2.900 22.011 1.00 83.44 91 TYR A C 1
ATOM 736 O O . TYR A 1 91 ? -9.325 -2.909 20.869 1.00 83.44 91 TYR A O 1
ATOM 744 N N . SER A 1 92 ? -9.081 -2.538 23.080 1.00 82.81 92 SER A N 1
ATOM 745 C CA . SER A 1 92 ? -7.700 -2.056 23.006 1.00 82.81 92 SER A CA 1
ATOM 746 C C . SER A 1 92 ? -6.773 -3.028 22.252 1.00 82.81 92 SER A C 1
ATOM 748 O O . SER A 1 92 ? -6.166 -2.591 21.270 1.00 82.81 92 SER A O 1
ATOM 750 N N . PRO A 1 93 ? -6.741 -4.348 22.550 1.00 87.44 93 PRO A N 1
ATOM 751 C CA . PRO A 1 93 ? -5.877 -5.289 21.831 1.00 87.44 93 PRO A CA 1
ATOM 752 C C . PRO A 1 93 ? -6.148 -5.335 20.323 1.00 87.44 93 PRO A C 1
ATOM 754 O O . PRO A 1 93 ? -5.218 -5.388 19.521 1.00 87.44 93 PRO A O 1
ATOM 757 N N . LEU A 1 94 ? -7.422 -5.27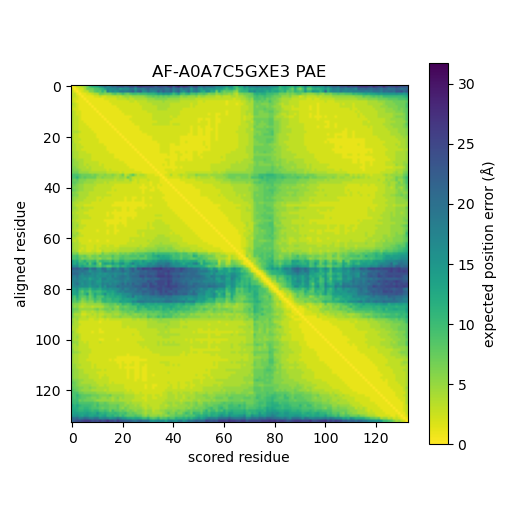6 19.921 1.00 89.56 94 LEU A N 1
ATOM 758 C CA . LEU A 1 94 ? -7.807 -5.306 18.512 1.00 89.56 94 LEU A CA 1
ATOM 759 C C . LEU A 1 94 ? -7.377 -4.030 17.785 1.00 89.56 94 LEU A C 1
ATOM 761 O O . LEU A 1 94 ? -6.853 -4.103 16.674 1.00 89.56 94 LEU A O 1
ATOM 765 N N . VAL A 1 95 ? -7.602 -2.860 18.388 1.00 86.50 95 VAL A N 1
ATOM 766 C CA . VAL A 1 95 ? -7.206 -1.584 17.780 1.00 86.50 95 VAL A CA 1
ATOM 767 C C . VAL A 1 95 ? -5.685 -1.488 17.676 1.00 86.50 95 VAL A C 1
ATOM 769 O O . VAL A 1 95 ? -5.185 -1.098 16.622 1.00 86.50 95 VAL A O 1
ATOM 772 N N . VAL A 1 96 ? -4.951 -1.901 18.716 1.00 84.88 96 VAL A N 1
ATOM 773 C CA . VAL A 1 96 ? -3.483 -1.986 18.685 1.00 84.88 96 VAL A CA 1
ATOM 774 C C . VAL A 1 96 ? -3.029 -2.872 17.528 1.00 84.88 96 VAL A C 1
ATOM 776 O O . VAL A 1 96 ? -2.284 -2.398 16.671 1.00 84.88 96 VAL A O 1
ATOM 779 N N . ALA A 1 97 ? -3.542 -4.103 17.442 1.00 89.06 97 ALA A N 1
ATOM 780 C CA . ALA A 1 97 ? -3.172 -5.043 16.387 1.00 89.06 97 ALA A CA 1
ATOM 781 C C . ALA A 1 97 ? -3.447 -4.480 14.981 1.00 89.06 97 ALA A C 1
ATOM 783 O O . ALA A 1 97 ? -2.603 -4.583 14.095 1.00 89.06 97 ALA A O 1
ATOM 784 N N . LEU A 1 98 ? -4.592 -3.820 14.771 1.00 89.81 98 LEU A N 1
ATOM 785 C CA . LEU A 1 98 ? -4.919 -3.201 13.482 1.00 89.81 98 LEU A CA 1
ATOM 786 C C . LEU A 1 98 ? -3.944 -2.079 13.106 1.00 89.81 98 LEU A C 1
ATOM 788 O O . LEU A 1 98 ? -3.541 -1.983 11.947 1.00 89.81 98 LEU A O 1
ATOM 792 N N . ILE A 1 99 ? -3.549 -1.235 14.061 1.00 85.31 99 ILE A N 1
ATOM 793 C CA . ILE A 1 99 ? -2.590 -0.157 13.792 1.00 85.31 99 ILE A CA 1
ATOM 794 C C . ILE A 1 99 ? -1.188 -0.731 13.538 1.00 85.31 99 ILE A C 1
ATOM 796 O O . ILE A 1 99 ? -0.474 -0.239 12.662 1.00 85.31 99 ILE A O 1
ATOM 800 N N . GLU A 1 100 ? -0.787 -1.776 14.262 1.00 86.75 100 GLU A N 1
ATOM 801 C CA . GLU A 1 100 ? 0.485 -2.466 14.030 1.00 86.75 100 GLU A CA 1
ATOM 802 C C . GLU A 1 100 ? 0.544 -3.120 12.649 1.00 86.75 100 GLU A C 1
ATOM 804 O O . GLU A 1 100 ? 1.516 -2.918 11.919 1.00 86.75 100 GLU A O 1
ATOM 809 N N . GLU A 1 101 ? -0.515 -3.816 12.241 1.00 91.00 101 GLU A N 1
ATOM 810 C CA . GLU A 1 101 ? -0.618 -4.377 10.894 1.00 91.00 101 GLU A CA 1
ATOM 811 C C . GLU A 1 101 ? -0.571 -3.284 9.819 1.00 91.00 101 GLU A C 1
ATOM 813 O O . GLU A 1 101 ? 0.186 -3.388 8.851 1.00 91.00 101 GLU A O 1
ATOM 818 N N . MET A 1 102 ? -1.288 -2.172 10.013 1.00 88.69 102 MET A N 1
ATOM 819 C CA . MET A 1 102 ? -1.204 -1.017 9.113 1.00 88.69 102 MET A CA 1
ATOM 820 C C . MET A 1 102 ? 0.215 -0.438 9.025 1.00 88.69 102 MET A C 1
ATOM 822 O O . MET A 1 102 ? 0.641 0.006 7.954 1.00 88.69 102 MET A O 1
ATOM 826 N N . ARG A 1 103 ? 0.965 -0.414 10.134 1.00 86.44 103 ARG A N 1
ATOM 827 C CA . ARG A 1 103 ? 2.364 0.035 10.151 1.00 86.44 103 ARG A CA 1
ATOM 828 C C . ARG A 1 103 ? 3.241 -0.910 9.336 1.00 86.44 103 ARG A C 1
ATOM 830 O O . ARG A 1 103 ? 3.957 -0.443 8.452 1.00 86.44 103 ARG A O 1
ATOM 837 N N . ASN A 1 104 ? 3.148 -2.212 9.593 1.00 90.31 104 ASN A N 1
ATOM 838 C CA . ASN A 1 104 ? 3.905 -3.234 8.871 1.00 90.31 104 ASN A CA 1
ATOM 839 C C . ASN A 1 104 ? 3.630 -3.161 7.364 1.00 90.31 104 ASN A C 1
ATOM 841 O O . ASN A 1 104 ? 4.550 -3.216 6.545 1.00 90.31 104 ASN A O 1
ATOM 845 N N . LEU A 1 105 ? 2.365 -2.976 6.993 1.00 91.75 105 LEU A N 1
ATOM 846 C CA . LEU A 1 105 ? 1.944 -2.848 5.607 1.00 91.75 105 LEU A CA 1
ATOM 847 C C . LEU A 1 105 ? 2.460 -1.559 4.954 1.00 91.75 105 LEU A C 1
ATOM 849 O O . LEU A 1 105 ? 2.948 -1.602 3.828 1.00 91.75 105 LEU A O 1
ATOM 853 N N . ASN A 1 106 ? 2.445 -0.428 5.665 1.00 90.50 106 ASN A N 1
ATOM 854 C CA . ASN A 1 106 ? 3.058 0.813 5.182 1.00 90.50 106 ASN A CA 1
ATOM 855 C C . ASN A 1 106 ? 4.558 0.649 4.909 1.00 90.50 106 ASN A C 1
ATOM 857 O O . ASN A 1 106 ? 5.038 1.157 3.899 1.00 90.50 106 ASN A O 1
ATOM 861 N N . THR A 1 107 ? 5.293 -0.066 5.765 1.00 91.56 107 THR A N 1
ATOM 862 C CA . THR A 1 107 ? 6.712 -0.357 5.518 1.00 91.56 107 THR A CA 1
ATOM 863 C C . THR A 1 107 ? 6.892 -1.149 4.225 1.00 91.56 107 THR A C 1
ATOM 865 O O . THR A 1 107 ? 7.712 -0.765 3.395 1.00 91.56 107 THR A O 1
ATOM 868 N N . LYS A 1 108 ? 6.078 -2.189 3.994 1.00 95.62 108 LYS A N 1
ATOM 869 C CA . LYS A 1 108 ? 6.110 -2.963 2.739 1.00 95.62 108 LYS A CA 1
ATOM 870 C C . LYS A 1 108 ? 5.804 -2.095 1.517 1.00 95.62 108 LYS A C 1
ATOM 872 O O . LYS A 1 108 ? 6.547 -2.138 0.543 1.00 95.62 108 LYS A O 1
ATOM 877 N N . ILE A 1 109 ? 4.769 -1.255 1.593 1.00 95.56 109 ILE A N 1
ATOM 878 C CA . ILE A 1 109 ? 4.402 -0.303 0.531 1.00 95.56 109 ILE A CA 1
ATOM 879 C C . ILE A 1 109 ? 5.563 0.649 0.223 1.00 95.56 109 ILE A C 1
ATOM 881 O O . ILE A 1 109 ? 5.880 0.867 -0.942 1.00 95.56 109 ILE A O 1
ATOM 885 N N . GLN A 1 110 ? 6.221 1.201 1.247 1.00 93.94 110 GLN A N 1
ATOM 886 C CA . GLN A 1 110 ? 7.370 2.096 1.070 1.00 93.94 110 GLN A CA 1
ATOM 887 C C . GLN A 1 110 ? 8.547 1.385 0.400 1.00 93.94 110 GLN A C 1
ATOM 889 O O . GLN A 1 110 ? 9.152 1.937 -0.520 1.00 93.94 110 GLN A O 1
ATOM 894 N N . THR A 1 111 ? 8.852 0.158 0.829 1.00 96.25 111 THR A N 1
ATOM 895 C CA . THR A 1 111 ? 9.886 -0.668 0.202 1.00 96.25 111 THR A CA 1
ATOM 896 C C . THR A 1 111 ? 9.559 -0.943 -1.265 1.00 96.25 111 THR A C 1
ATOM 898 O O . THR A 1 111 ? 10.412 -0.717 -2.121 1.00 96.25 111 THR A O 1
ATOM 901 N N . GLN A 1 112 ? 8.328 -1.359 -1.575 1.00 97.69 112 GL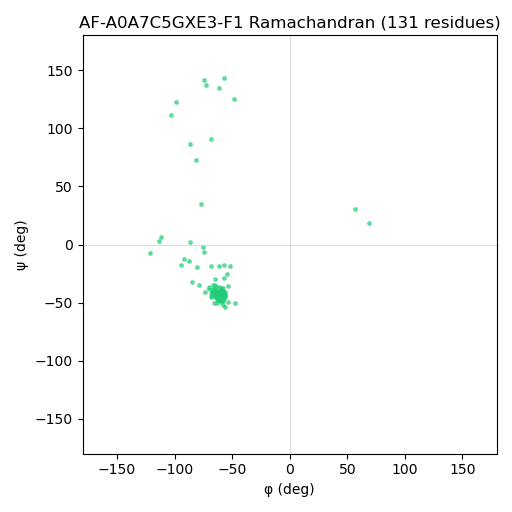N A N 1
ATOM 902 C CA . GLN A 1 112 ? 7.919 -1.663 -2.947 1.00 97.69 112 GLN A CA 1
ATOM 903 C C . GLN A 1 112 ? 7.926 -0.416 -3.840 1.00 97.69 112 GLN A C 1
ATOM 905 O O . GLN A 1 112 ? 8.403 -0.453 -4.972 1.00 97.69 112 GLN A O 1
ATOM 910 N N . LEU A 1 113 ? 7.464 0.723 -3.321 1.00 95.62 113 LEU A N 1
ATOM 911 C CA . LEU A 1 113 ? 7.508 1.992 -4.040 1.00 95.62 113 LEU A CA 1
ATOM 912 C C . LEU A 1 113 ? 8.950 2.386 -4.393 1.00 95.62 113 LEU A C 1
ATOM 914 O O . LEU A 1 113 ? 9.216 2.784 -5.526 1.00 95.62 113 LEU A O 1
ATOM 918 N N . ALA A 1 114 ? 9.890 2.235 -3.454 1.00 96.69 114 ALA A N 1
ATOM 919 C CA . ALA A 1 114 ? 11.304 2.503 -3.706 1.00 96.69 114 ALA A CA 1
ATOM 920 C C . ALA A 1 114 ? 11.877 1.590 -4.806 1.00 96.69 114 ALA A C 1
ATOM 922 O O . ALA A 1 114 ? 12.621 2.058 -5.670 1.00 96.69 114 ALA A O 1
ATOM 923 N N . GLN A 1 115 ? 11.487 0.311 -4.824 1.00 97.12 115 GLN A N 1
ATOM 924 C CA . GLN A 1 115 ? 11.876 -0.626 -5.881 1.00 97.12 115 GLN A CA 1
ATOM 925 C C . GLN A 1 115 ? 11.321 -0.215 -7.251 1.00 97.12 115 GLN A C 1
ATOM 927 O O . GLN A 1 115 ? 12.061 -0.237 -8.235 1.00 97.12 115 GLN A O 1
ATOM 932 N N . ASN A 1 116 ? 10.055 0.206 -7.330 1.00 96.88 116 ASN A N 1
ATOM 933 C CA . ASN A 1 116 ? 9.449 0.666 -8.585 1.00 96.88 116 ASN A CA 1
ATOM 934 C C . ASN A 1 116 ? 10.133 1.927 -9.114 1.00 96.88 116 ASN A C 1
ATOM 936 O O . ASN A 1 116 ? 10.452 1.996 -10.299 1.00 96.88 116 ASN A O 1
ATOM 940 N N . ILE A 1 117 ? 10.414 2.898 -8.238 1.00 95.56 117 ILE A N 1
ATOM 941 C CA . ILE A 1 117 ? 11.145 4.122 -8.599 1.00 95.56 117 ILE A CA 1
ATOM 942 C C . ILE A 1 117 ? 12.512 3.770 -9.194 1.00 95.56 117 ILE A C 1
ATOM 944 O O . ILE A 1 117 ? 12.871 4.276 -10.258 1.00 95.56 117 ILE A O 1
ATOM 948 N N . GLN A 1 118 ? 13.255 2.867 -8.549 1.00 96.62 118 GLN A N 1
ATOM 949 C CA . GLN A 1 118 ? 14.561 2.434 -9.040 1.00 96.62 118 GLN A CA 1
ATOM 950 C C . GLN A 1 118 ? 14.461 1.719 -10.396 1.00 96.62 118 GLN A C 1
ATOM 952 O O . GLN A 1 118 ? 15.251 1.996 -11.299 1.00 96.62 118 GLN A O 1
ATOM 957 N N . ALA A 1 119 ? 13.489 0.818 -10.563 1.00 94.19 119 ALA A N 1
ATOM 958 C CA . ALA A 1 119 ? 13.292 0.080 -11.809 1.00 94.19 119 ALA A CA 1
ATOM 959 C C . ALA A 1 119 ? 12.923 1.015 -12.978 1.00 94.19 119 ALA A C 1
ATOM 961 O O . ALA A 1 119 ? 13.487 0.897 -14.069 1.00 94.19 119 ALA A O 1
ATOM 962 N N . LEU A 1 120 ? 12.050 2.000 -12.737 1.00 93.56 120 LEU A N 1
ATOM 963 C CA . LEU A 1 120 ? 11.703 3.039 -13.712 1.00 93.56 120 LEU A CA 1
ATOM 964 C C . LEU A 1 120 ? 12.913 3.902 -14.085 1.00 93.56 120 LEU A C 1
ATOM 966 O O . LEU A 1 120 ? 13.128 4.178 -15.266 1.00 93.56 120 LEU A O 1
ATOM 970 N N . ALA A 1 121 ? 13.732 4.300 -13.109 1.00 93.94 121 ALA A N 1
ATOM 971 C CA . ALA A 1 121 ? 14.947 5.077 -13.358 1.00 93.94 121 ALA A CA 1
ATOM 972 C C . ALA A 1 121 ? 15.935 4.320 -14.264 1.00 93.94 121 ALA A C 1
ATOM 974 O O . ALA A 1 121 ? 16.488 4.890 -15.203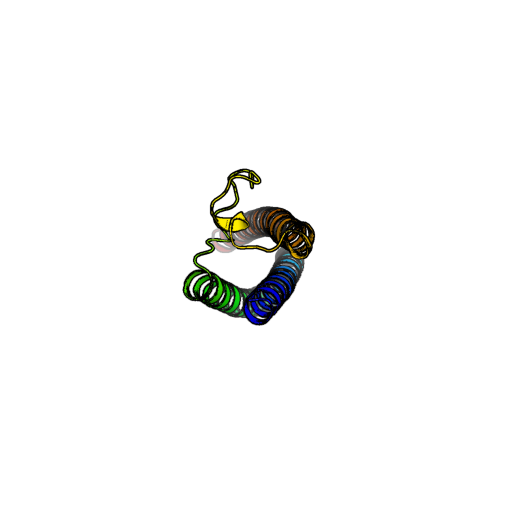 1.00 93.94 121 ALA A O 1
ATOM 975 N N . VAL A 1 122 ? 16.112 3.016 -14.039 1.00 92.12 122 VAL A N 1
ATOM 976 C CA . VAL A 1 122 ? 16.967 2.173 -14.891 1.00 92.12 122 VAL A CA 1
ATOM 977 C C . VAL A 1 122 ? 16.372 2.014 -16.294 1.00 92.12 122 VAL A C 1
ATOM 979 O O . VAL A 1 122 ? 17.096 2.133 -17.282 1.00 92.12 122 VAL A O 1
ATOM 982 N N . SER A 1 123 ? 15.065 1.763 -16.399 1.00 89.56 123 SER A N 1
ATOM 983 C CA . SER A 1 123 ? 14.379 1.598 -17.689 1.00 89.56 123 SER A CA 1
ATOM 984 C C . SER A 1 123 ? 14.464 2.867 -18.550 1.00 89.56 123 SER A C 1
ATOM 986 O O . SER A 1 123 ? 14.833 2.818 -19.725 1.00 89.56 123 SER A O 1
ATOM 988 N N . THR A 1 124 ? 14.233 4.032 -17.940 1.00 89.62 124 THR A N 1
ATOM 989 C CA . THR A 1 124 ? 14.337 5.336 -18.615 1.00 89.62 124 THR A CA 1
ATOM 990 C C . THR A 1 124 ? 15.771 5.680 -19.024 1.00 89.62 124 THR A C 1
ATOM 992 O O . THR A 1 124 ? 15.973 6.198 -20.123 1.00 89.62 124 THR A O 1
ATOM 995 N N . ALA A 1 125 ? 16.777 5.352 -18.204 1.00 89.62 125 ALA A N 1
ATOM 996 C CA . ALA A 1 125 ? 18.184 5.534 -18.565 1.00 89.62 125 ALA A CA 1
ATOM 997 C C . ALA A 1 125 ? 18.564 4.724 -19.817 1.00 89.62 125 ALA A C 1
ATOM 999 O O . ALA A 1 125 ? 19.128 5.286 -20.754 1.00 89.62 125 ALA A O 1
ATOM 1000 N N . LYS A 1 126 ? 18.165 3.446 -19.886 1.00 87.25 126 LYS A N 1
ATOM 1001 C CA . LYS A 1 126 ? 18.384 2.596 -21.072 1.00 87.25 126 LYS A CA 1
ATOM 1002 C C . LYS A 1 126 ? 17.699 3.148 -22.319 1.00 87.25 126 LYS A C 1
ATOM 1004 O O . LYS A 1 126 ? 18.288 3.168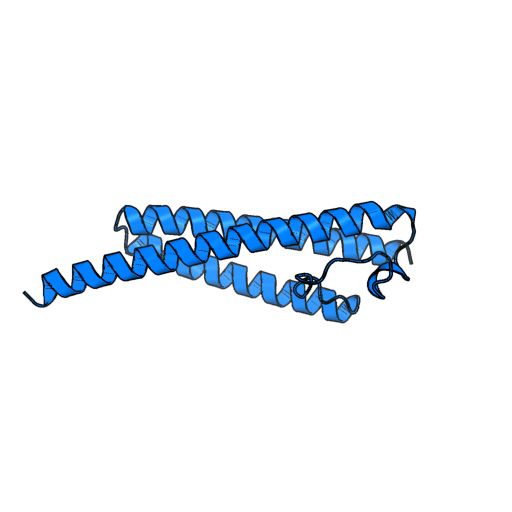 -23.394 1.00 87.25 126 LYS A O 1
ATOM 1009 N N . MET A 1 127 ? 16.461 3.623 -22.187 1.00 87.12 127 MET A N 1
ATOM 1010 C CA . MET A 1 127 ? 15.737 4.230 -23.307 1.00 87.12 127 MET A CA 1
AT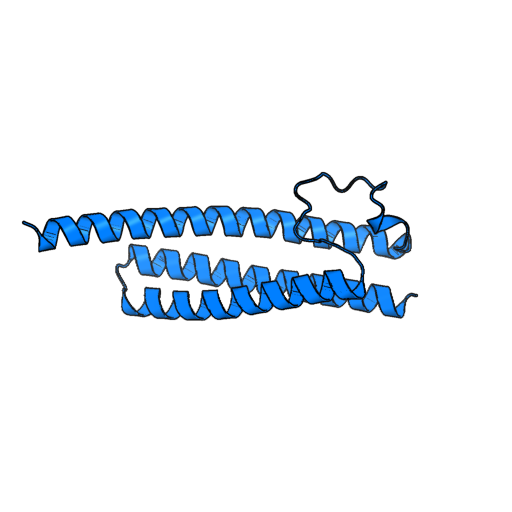OM 1011 C C . MET A 1 127 ? 16.455 5.480 -23.828 1.00 87.12 127 MET A C 1
ATOM 1013 O O . MET A 1 127 ? 16.567 5.668 -25.037 1.00 87.12 127 MET A O 1
ATOM 1017 N N . LYS A 1 128 ? 16.991 6.311 -22.926 1.00 90.56 128 LYS A N 1
ATOM 1018 C CA . LYS A 1 128 ? 17.785 7.486 -23.295 1.00 90.56 128 LYS A CA 1
ATOM 1019 C C . LYS A 1 128 ? 19.071 7.103 -24.029 1.00 90.56 128 LYS A C 1
ATOM 1021 O O . LYS A 1 128 ? 19.399 7.749 -25.016 1.00 90.56 128 LYS A O 1
ATOM 1026 N N . GLU A 1 129 ? 19.780 6.073 -23.573 1.00 91.12 129 GLU A N 1
ATOM 1027 C CA . GLU A 1 129 ? 20.974 5.566 -24.263 1.00 91.12 129 GLU A CA 1
ATOM 1028 C C . GLU A 1 129 ? 20.645 5.136 -25.696 1.00 91.12 129 GLU A C 1
ATOM 1030 O O . GLU A 1 129 ? 21.339 5.544 -26.620 1.00 91.12 129 GLU A O 1
ATOM 1035 N N . ILE A 1 130 ? 19.549 4.399 -25.898 1.00 88.69 130 ILE A N 1
ATOM 1036 C CA . ILE A 1 130 ? 19.118 3.931 -27.226 1.00 88.69 130 ILE A CA 1
ATOM 1037 C C . ILE A 1 130 ? 18.715 5.093 -28.144 1.00 88.69 130 ILE A C 1
ATOM 1039 O O . ILE A 1 130 ? 19.026 5.073 -29.326 1.00 88.69 130 ILE A O 1
ATOM 1043 N N . LEU A 1 131 ? 18.003 6.097 -27.625 1.00 87.44 131 LEU A N 1
ATOM 1044 C CA . LEU A 1 131 ? 17.496 7.211 -28.437 1.00 87.44 131 LEU A CA 1
ATOM 1045 C C . LEU A 1 131 ? 18.543 8.296 -28.729 1.00 87.44 131 LEU A C 1
ATOM 1047 O O . LEU A 1 131 ? 18.328 9.119 -29.617 1.00 87.44 131 LEU A O 1
ATOM 1051 N N . CYS A 1 132 ? 19.622 8.360 -27.948 1.00 86.62 132 CYS A N 1
ATOM 1052 C CA . CYS A 1 132 ? 20.673 9.374 -28.077 1.00 86.62 132 CYS A CA 1
ATOM 1053 C C . CYS A 1 132 ? 22.018 8.807 -28.566 1.00 86.62 132 CYS A C 1
ATOM 1055 O O . CYS A 1 132 ? 22.999 9.555 -28.573 1.00 86.62 132 CYS A O 1
ATOM 1057 N N . SER A 1 133 ? 22.070 7.524 -28.937 1.00 60.88 133 SER A N 1
ATOM 1058 C CA . SER A 1 133 ? 23.187 6.905 -29.668 1.00 60.88 133 SER A CA 1
ATOM 1059 C C . SER A 1 133 ? 22.911 6.873 -31.168 1.00 60.88 133 SER A C 1
ATOM 1061 O O . SER A 1 133 ? 23.912 6.905 -31.917 1.00 60.88 133 SER A O 1
#

Foldseek 3Di:
DVVLLVVLLVLLVVLLVLLVVLLVLLVVLLVCLVVVVPVVVVVSVVVNVVSVVVNVVSQVVSCVSQVDNLVVVVDPPDCPPPSNVPPPPVCVVVVVVSSVSVVVSVVSSVVSVVSSVVSVVVSVVVVCVVVVD

Secondary structure (DSSP, 8-state):
-HHHHHHHHHHHHHHHHHHHHHHHHHHHHHHHHHTT-HHHHHHHHHHHHHHHHHHHHHHHHHHHHH---TT-TTS---TTSTTGGGS-TTTHHHHHHHHHHHHHHHHHHHHHHHHHHHHHHHHHHHHHHHHH-

Nearest PDB structures (foldseek):
  1few-assembly1_A  TM=6.020E-01  e=5.300E-01  Homo sapiens
  4tx5-assembly1_B  TM=5.950E-01  e=7.798E-01  Homo sapiens
  2cmr-assembly1_A  TM=4.622E-01  e=3.226E-01  Human immunodeficiency virus 1
  8auw-assembly1_D  TM=5.056E-01  e=4.746E-01  Homo sapiens
  6jx6-assembly1_D  TM=4.889E-01  e=2.624E+00  Homo sapiens

Radius of gyration: 18.83 Å; Cα contacts (8 Å, |Δi|>4): 86; chains: 1; bounding box: 44×21×57 Å

Mean predicted aligned error: 5.72 Å

Solvent-ac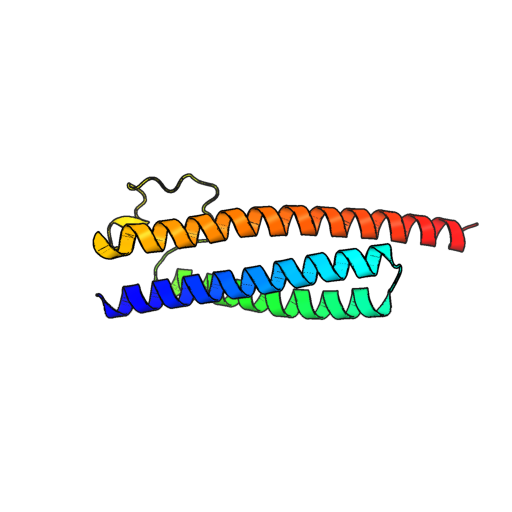cessible surface area (backbone atoms only — not comparable to full-atom values): 7451 Å² total; per-residue (Å²): 112,68,72,57,50,57,49,49,55,50,53,52,53,52,50,44,51,52,51,49,53,43,38,53,44,46,55,50,30,38,52,25,55,76,70,66,36,63,69,56,32,53,52,37,50,57,51,46,52,55,46,52,50,52,53,52,53,50,50,52,46,45,28,71,77,68,71,44,68,81,84,68,60,86,52,81,85,50,82,83,40,80,76,47,80,79,46,58,77,89,51,40,65,58,56,51,50,52,52,50,51,45,49,56,49,49,52,51,40,54,54,46,48,53,51,38,52,53,52,50,53,53,53,52,51,55,52,48,53,68,76,73,108

Sequence (133 aa):
MEMQIEKLVTLLRQHLVVQGELLALLEQQHLDILASNVDQTLVSTAQIQVVCKKITEMRAQILKEFGIPVWETQRKLNEDSTLFRHIPEEYSPLVVALIEEMRNLNTKIQTQLAQNIQALAVSTAKMKEILCS